Protein AF-A0A2N2NW69-F1 (afdb_monomer_lite)

Structure (mmCIF, N/CA/C/O backbone):
data_AF-A0A2N2NW69-F1
#
_entry.id   AF-A0A2N2NW69-F1
#
loop_
_atom_site.group_PDB
_atom_site.id
_atom_site.type_symbol
_atom_site.label_atom_id
_atom_site.label_alt_id
_atom_site.label_comp_id
_atom_site.label_asym_id
_atom_site.label_entity_id
_atom_site.label_seq_id
_atom_site.pdbx_PDB_ins_code
_atom_site.Cartn_x
_atom_site.Cartn_y
_atom_site.Cartn_z
_atom_site.occupancy
_atom_site.B_iso_or_equiv
_atom_site.auth_seq_id
_atom_site.auth_comp_id
_atom_site.auth_asym_id
_atom_site.auth_atom_id
_atom_site.pdbx_PDB_model_num
ATOM 1 N N . MET A 1 1 ? -16.875 -7.404 -1.087 1.00 38.69 1 MET A N 1
ATOM 2 C CA . MET A 1 1 ? -15.567 -6.874 -1.511 1.00 38.69 1 MET A CA 1
ATOM 3 C C . MET A 1 1 ? -15.740 -5.376 -1.583 1.00 38.69 1 MET A C 1
ATOM 5 O O . MET A 1 1 ? -16.509 -4.920 -2.418 1.00 38.69 1 MET A O 1
ATOM 9 N N . GLU A 1 2 ? -15.165 -4.657 -0.632 1.00 37.59 2 GLU A N 1
ATOM 10 C CA . GLU A 1 2 ? -15.300 -3.205 -0.512 1.00 37.59 2 GLU A CA 1
ATOM 11 C C . GLU A 1 2 ? -14.008 -2.584 -1.052 1.00 37.59 2 GLU A C 1
ATOM 13 O O . GLU A 1 2 ? -12.919 -3.047 -0.716 1.00 37.59 2 GLU A O 1
ATOM 18 N N . ILE A 1 3 ? -14.129 -1.637 -1.983 1.00 42.78 3 ILE A N 1
ATOM 19 C CA . ILE A 1 3 ? -12.986 -0.972 -2.617 1.00 42.78 3 ILE A CA 1
ATOM 20 C C . ILE A 1 3 ? -12.914 0.431 -2.024 1.00 42.78 3 ILE A C 1
ATOM 22 O O . ILE A 1 3 ? -13.718 1.292 -2.382 1.00 42.78 3 ILE A O 1
ATOM 26 N N . THR A 1 4 ? -11.956 0.659 -1.131 1.00 44.16 4 THR A N 1
ATOM 27 C CA . THR A 1 4 ? -11.707 1.975 -0.532 1.00 44.16 4 THR A CA 1
ATOM 28 C C . THR A 1 4 ? -10.643 2.702 -1.348 1.00 44.16 4 THR A C 1
ATOM 30 O O . THR A 1 4 ? -9.550 2.176 -1.556 1.00 44.16 4 THR A O 1
ATOM 33 N N . LYS A 1 5 ? -10.969 3.901 -1.843 1.00 49.59 5 LYS A N 1
ATOM 34 C CA . LYS A 1 5 ? -10.064 4.742 -2.641 1.00 49.59 5 LYS A CA 1
ATOM 35 C C . LYS A 1 5 ? -9.526 5.885 -1.786 1.00 49.59 5 LYS A C 1
ATOM 37 O O . LYS A 1 5 ? -10.286 6.498 -1.044 1.00 49.59 5 LYS A O 1
ATOM 42 N N . PHE A 1 6 ? -8.240 6.187 -1.941 1.00 47.38 6 PHE A N 1
ATOM 43 C CA . PHE A 1 6 ? -7.544 7.253 -1.223 1.00 47.38 6 PHE A CA 1
ATOM 44 C C . PHE A 1 6 ? -6.898 8.230 -2.209 1.00 47.38 6 PHE A C 1
ATOM 46 O O . PHE A 1 6 ? -6.422 7.814 -3.265 1.00 47.38 6 PHE A O 1
ATOM 53 N N . PHE A 1 7 ? -6.848 9.515 -1.853 1.00 44.72 7 PHE A N 1
ATOM 54 C CA . PHE A 1 7 ? -6.211 10.565 -2.654 1.00 44.72 7 PHE A CA 1
ATOM 55 C C . PHE A 1 7 ? -4.980 11.138 -1.943 1.00 44.72 7 PHE A C 1
ATOM 57 O O . PHE A 1 7 ? -4.977 11.298 -0.722 1.00 44.72 7 PHE A O 1
ATOM 64 N N . GLY A 1 8 ? -3.944 11.491 -2.711 1.00 40.69 8 GLY A N 1
ATOM 65 C CA . GLY A 1 8 ? -2.746 12.156 -2.201 1.00 40.69 8 GLY A CA 1
ATOM 66 C C . GLY A 1 8 ? -2.144 13.149 -3.199 1.00 40.69 8 GLY A C 1
ATOM 67 O O . GLY A 1 8 ? -1.810 12.768 -4.313 1.00 40.69 8 GLY A O 1
ATOM 68 N N . GLY A 1 9 ? -1.956 14.397 -2.746 1.00 49.38 9 GLY A N 1
ATOM 69 C CA . GLY A 1 9 ? -0.984 15.376 -3.261 1.00 49.38 9 GLY A CA 1
ATOM 70 C C . GLY A 1 9 ? -1.294 16.109 -4.579 1.00 49.38 9 GLY A C 1
ATOM 71 O O . GLY A 1 9 ? -1.726 15.525 -5.564 1.00 49.38 9 GLY A O 1
ATOM 72 N N . ILE A 1 10 ? -0.993 17.416 -4.609 1.00 46.56 10 ILE A N 1
ATOM 73 C CA . ILE A 1 10 ? -1.057 18.279 -5.803 1.00 46.56 10 ILE A CA 1
ATOM 74 C C . ILE A 1 10 ? 0.169 18.016 -6.691 1.00 46.56 10 ILE A C 1
ATOM 76 O O . ILE A 1 10 ? 1.306 18.207 -6.259 1.00 46.56 10 ILE A O 1
ATOM 80 N N . ILE A 1 11 ? -0.060 17.630 -7.947 1.00 53.06 11 ILE A N 1
ATOM 81 C CA . ILE A 1 11 ? 0.990 17.409 -8.950 1.00 53.06 11 ILE A CA 1
ATOM 82 C C . ILE A 1 11 ? 1.325 18.749 -9.631 1.00 53.06 11 ILE A C 1
ATOM 84 O O . ILE A 1 11 ? 0.441 19.434 -10.145 1.00 53.06 11 ILE A O 1
ATOM 88 N N . ASN A 1 12 ? 2.596 19.161 -9.621 1.00 54.31 12 ASN A N 1
ATOM 89 C CA . ASN A 1 12 ? 3.049 20.417 -10.234 1.00 54.31 12 ASN A CA 1
ATOM 90 C C . ASN A 1 12 ? 3.130 20.268 -11.771 1.00 54.31 12 ASN A C 1
ATOM 92 O O . ASN A 1 12 ? 3.486 19.198 -12.262 1.00 54.31 12 ASN A O 1
ATOM 96 N N . LYS A 1 13 ? 2.848 21.325 -12.551 1.00 56.81 13 LYS A N 1
ATOM 97 C CA . LYS A 1 13 ? 2.637 21.239 -14.019 1.00 56.81 13 LYS A CA 1
ATOM 98 C C . LYS A 1 13 ? 3.802 20.604 -14.804 1.00 56.81 13 LYS A C 1
ATOM 100 O O . LYS A 1 13 ? 3.564 19.960 -15.814 1.00 56.81 13 LYS A O 1
ATOM 105 N N . GLY A 1 14 ? 5.044 20.731 -14.326 1.00 57.56 14 GLY A N 1
ATOM 106 C CA . GLY A 1 14 ? 6.229 20.115 -14.949 1.00 57.56 14 GLY A CA 1
ATOM 107 C C . GLY A 1 14 ? 6.420 18.615 -14.671 1.00 57.56 14 GLY A C 1
ATOM 108 O O . GLY A 1 14 ? 7.282 17.996 -15.284 1.00 57.56 14 GLY A O 1
ATOM 109 N N . MET A 1 15 ? 5.649 18.018 -13.754 1.00 58.41 15 MET A N 1
ATOM 110 C CA . MET A 1 15 ? 5.711 16.580 -13.453 1.00 58.41 15 MET A CA 1
ATOM 111 C C . MET A 1 15 ? 4.774 15.750 -14.335 1.00 58.41 15 MET A C 1
ATOM 113 O O . MET A 1 15 ? 5.010 14.556 -14.484 1.00 58.41 15 MET A O 1
ATOM 117 N N . MET A 1 16 ? 3.748 16.357 -14.944 1.00 61.22 16 MET A N 1
ATOM 118 C CA . MET A 1 16 ? 2.782 15.644 -15.795 1.00 61.22 16 MET A CA 1
ATOM 119 C C . MET A 1 16 ? 3.456 14.959 -16.990 1.00 61.22 16 MET A C 1
ATOM 121 O O . MET A 1 16 ? 3.153 13.805 -17.277 1.00 61.22 16 MET A O 1
ATOM 125 N N . ASP A 1 17 ? 4.437 15.617 -17.611 1.00 62.72 17 ASP A N 1
ATOM 126 C CA . ASP A 1 17 ? 5.166 15.070 -18.765 1.00 62.72 17 ASP A CA 1
ATOM 127 C C . ASP A 1 17 ? 6.047 13.859 -18.403 1.00 62.72 17 ASP A C 1
ATOM 129 O O . ASP A 1 17 ? 6.443 13.090 -19.274 1.00 62.72 17 ASP A O 1
ATOM 133 N N . VAL A 1 18 ? 6.364 13.677 -17.115 1.00 64.75 18 VAL A N 1
ATOM 134 C CA . VAL A 1 18 ? 7.293 12.648 -16.611 1.00 64.75 18 VAL A CA 1
ATOM 135 C C . VAL A 1 18 ? 6.583 11.563 -15.792 1.00 64.75 18 VAL A C 1
ATOM 137 O O . VAL A 1 18 ? 7.142 10.492 -15.558 1.00 64.75 18 VAL A O 1
ATOM 140 N N . TYR A 1 19 ? 5.360 11.835 -15.340 1.00 60.72 19 TYR A N 1
ATOM 141 C CA . TYR A 1 19 ? 4.530 10.918 -14.557 1.00 60.72 19 TYR A CA 1
ATOM 142 C C . TYR A 1 19 ? 3.538 10.132 -15.427 1.00 60.72 19 TYR A C 1
ATOM 144 O O . TYR A 1 19 ? 2.768 9.321 -14.919 1.00 60.72 19 TYR A O 1
ATOM 152 N N . ASN A 1 20 ? 3.547 10.356 -16.743 1.00 64.81 20 ASN A N 1
ATOM 153 C CA . ASN A 1 20 ? 2.726 9.587 -17.664 1.00 64.81 20 ASN A CA 1
ATOM 154 C C . ASN A 1 20 ? 3.385 8.224 -17.917 1.00 64.81 20 ASN A C 1
ATOM 156 O O . ASN A 1 20 ? 4.379 8.120 -18.634 1.00 64.81 20 ASN A O 1
ATOM 160 N N . TYR A 1 21 ? 2.846 7.181 -17.288 1.00 63.47 21 TYR A N 1
ATOM 161 C CA . TYR A 1 21 ? 3.257 5.794 -17.500 1.00 63.47 21 TYR A CA 1
ATOM 162 C C . TYR A 1 21 ? 2.490 5.204 -18.687 1.00 63.47 21 TYR A C 1
ATOM 164 O O . TYR A 1 21 ? 1.649 4.323 -18.536 1.00 63.47 21 TYR A O 1
ATOM 172 N N . ASP A 1 22 ? 2.769 5.711 -19.882 1.00 73.88 22 ASP A N 1
ATOM 173 C CA . ASP A 1 22 ? 2.353 5.092 -21.147 1.00 73.88 22 ASP A CA 1
ATOM 174 C C . ASP A 1 22 ? 2.990 3.702 -21.351 1.00 73.88 22 ASP A C 1
ATOM 176 O O . ASP A 1 22 ? 2.435 2.862 -22.055 1.00 73.88 22 ASP A O 1
ATOM 180 N N . GLU A 1 23 ? 4.135 3.439 -20.710 1.00 77.56 23 GLU A N 1
ATOM 181 C CA . GLU A 1 23 ? 4.851 2.164 -20.770 1.00 77.56 23 GLU A CA 1
ATOM 182 C C . GLU A 1 23 ? 5.583 1.857 -19.451 1.00 77.56 23 GLU A C 1
ATOM 184 O O . GLU A 1 23 ? 6.141 2.751 -18.810 1.00 77.56 23 GLU A O 1
ATOM 189 N N . PHE A 1 24 ? 5.623 0.581 -19.054 1.00 79.06 24 PHE A N 1
ATOM 190 C CA . PHE A 1 24 ? 6.315 0.130 -17.843 1.00 79.06 24 PHE A CA 1
ATOM 191 C C . PHE A 1 24 ? 7.776 -0.253 -18.139 1.00 79.06 24 PHE A C 1
ATOM 193 O O . PHE A 1 24 ? 8.115 -1.432 -18.232 1.00 79.06 24 PHE A O 1
ATOM 200 N N . VAL A 1 25 ? 8.639 0.758 -18.292 1.00 84.56 25 VAL A N 1
ATOM 201 C CA . VAL A 1 25 ? 10.093 0.594 -18.507 1.00 84.56 25 VAL A CA 1
ATOM 202 C C . VAL A 1 25 ? 10.910 1.207 -17.359 1.00 84.56 25 VAL A C 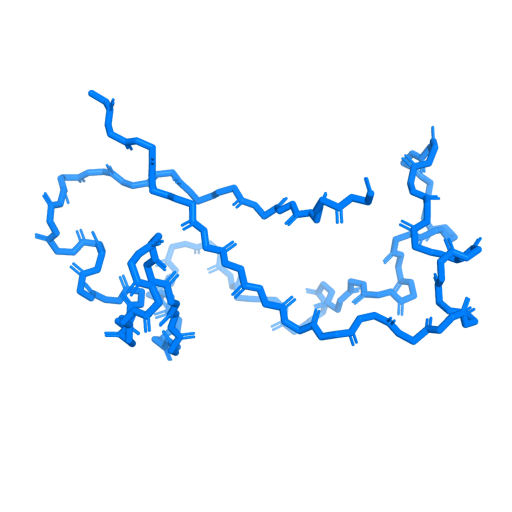1
ATOM 204 O O . VAL A 1 25 ? 10.475 2.224 -16.799 1.00 84.56 25 VAL A O 1
ATOM 207 N N . PRO A 1 26 ? 12.072 0.624 -16.988 1.00 85.50 26 PRO A N 1
ATOM 208 C CA . PRO A 1 26 ? 12.884 1.069 -15.846 1.00 85.50 26 PRO A CA 1
ATOM 209 C C . PRO A 1 26 ? 13.145 2.575 -15.808 1.00 85.50 26 PRO A C 1
ATOM 211 O O . PRO A 1 26 ? 12.982 3.222 -14.775 1.00 85.50 26 PRO A O 1
ATOM 214 N N . GLU A 1 27 ? 13.425 3.180 -16.958 1.00 85.44 27 GLU A N 1
ATOM 215 C CA . GLU A 1 27 ? 13.738 4.602 -17.098 1.00 85.44 27 GLU A CA 1
ATOM 216 C C . GLU A 1 27 ? 12.585 5.513 -16.645 1.00 85.44 27 GLU A C 1
ATOM 218 O O . GLU A 1 27 ? 12.810 6.666 -16.252 1.00 85.44 27 GLU A O 1
ATOM 223 N N . LYS A 1 28 ? 11.341 5.021 -16.710 1.00 82.25 28 LYS A N 1
ATOM 224 C CA . LYS A 1 28 ? 10.139 5.759 -16.304 1.00 82.25 28 LYS A CA 1
ATOM 225 C C . LYS A 1 28 ? 9.830 5.562 -14.821 1.00 82.25 28 LYS A C 1
ATOM 227 O O . LYS A 1 28 ? 9.526 6.549 -14.155 1.00 82.25 28 LYS A O 1
ATOM 232 N N . PHE A 1 29 ? 9.955 4.346 -14.280 1.00 81.56 29 PHE A N 1
ATOM 233 C CA . PHE A 1 29 ? 9.556 4.067 -12.892 1.00 81.56 29 PHE A CA 1
ATOM 234 C C . PHE A 1 29 ? 10.689 4.148 -11.862 1.00 81.56 29 PHE A C 1
ATOM 236 O O . PHE A 1 29 ? 10.435 4.577 -10.738 1.00 81.56 29 PHE A O 1
ATOM 243 N N . GLU A 1 30 ? 11.936 3.806 -12.197 1.00 84.69 30 GLU A N 1
ATOM 244 C CA . GLU A 1 30 ? 13.032 3.759 -11.209 1.00 84.69 30 GLU A CA 1
ATOM 245 C C . GLU A 1 30 ? 13.373 5.137 -10.635 1.00 84.69 30 GLU A C 1
ATOM 247 O O . GLU A 1 30 ? 13.795 5.247 -9.488 1.00 84.69 30 GLU A O 1
ATOM 252 N N . ARG A 1 31 ? 13.121 6.216 -11.389 1.00 82.44 31 ARG A N 1
ATOM 253 C CA . ARG A 1 31 ? 13.323 7.591 -10.899 1.00 82.44 31 ARG A CA 1
ATOM 254 C C . ARG A 1 31 ? 12.400 7.962 -9.730 1.00 82.44 31 ARG A C 1
ATOM 256 O O . ARG A 1 31 ? 12.709 8.887 -8.983 1.00 82.44 31 ARG A O 1
ATOM 263 N N . TRP A 1 32 ? 11.260 7.280 -9.608 1.00 79.12 32 TRP A N 1
ATOM 264 C CA . TRP A 1 32 ? 10.232 7.548 -8.599 1.00 79.12 32 TRP A CA 1
ATOM 265 C C . TRP A 1 32 ? 10.170 6.446 -7.538 1.00 79.12 32 TRP A C 1
ATOM 267 O O . TRP A 1 32 ? 9.914 6.723 -6.366 1.00 79.12 32 TRP A O 1
ATOM 277 N N . MET A 1 33 ? 10.415 5.200 -7.938 1.00 81.88 33 MET A N 1
ATOM 278 C CA . MET A 1 33 ? 10.296 4.028 -7.082 1.00 81.88 33 MET A CA 1
ATOM 279 C C . MET A 1 33 ? 11.600 3.759 -6.335 1.00 81.88 33 MET A C 1
ATOM 281 O O . MET A 1 33 ? 12.604 3.355 -6.914 1.00 81.88 33 MET A O 1
ATOM 285 N N . ARG A 1 34 ? 11.569 3.917 -5.011 1.00 82.44 34 ARG A N 1
ATOM 286 C CA . ARG A 1 34 ? 12.700 3.595 -4.133 1.00 82.44 34 ARG A CA 1
ATOM 287 C C . ARG A 1 34 ? 12.593 2.162 -3.609 1.00 82.44 34 ARG A C 1
ATOM 289 O O . ARG A 1 34 ? 12.239 1.917 -2.453 1.00 82.44 34 ARG A O 1
ATOM 296 N N . PHE A 1 35 ? 12.828 1.199 -4.499 1.00 83.06 35 PHE A N 1
ATOM 297 C CA . PHE A 1 35 ? 12.705 -0.228 -4.175 1.00 83.06 35 PHE A CA 1
ATOM 298 C C . PHE A 1 35 ? 13.684 -0.682 -3.086 1.00 83.06 35 PHE A C 1
ATOM 300 O O . PHE A 1 35 ? 13.363 -1.567 -2.299 1.00 83.06 35 PHE A O 1
ATOM 307 N N . ASP A 1 36 ? 14.849 -0.041 -3.006 1.00 86.44 36 ASP A N 1
ATOM 308 C CA . ASP A 1 36 ? 15.912 -0.307 -2.034 1.00 86.44 36 ASP A CA 1
ATOM 309 C C . ASP A 1 36 ? 15.478 -0.101 -0.576 1.00 86.44 36 ASP A C 1
ATOM 311 O O . ASP A 1 36 ? 15.946 -0.810 0.315 1.00 86.44 36 ASP A O 1
ATOM 315 N N . ILE A 1 37 ? 14.559 0.837 -0.335 1.00 85.19 37 ILE A N 1
ATOM 316 C CA . ILE A 1 37 ? 14.008 1.125 0.998 1.00 85.19 37 ILE A CA 1
ATOM 317 C C . ILE A 1 37 ? 12.589 0.586 1.195 1.00 85.19 37 ILE A C 1
ATOM 319 O O . ILE A 1 37 ? 11.965 0.859 2.220 1.00 85.19 37 ILE A O 1
ATOM 323 N N . SER A 1 38 ? 12.050 -0.143 0.217 1.00 83.50 38 SER A N 1
ATOM 324 C CA . SER A 1 38 ? 10.679 -0.638 0.300 1.00 83.50 38 SER A CA 1
ATOM 325 C C . SER A 1 38 ? 10.543 -1.695 1.408 1.00 83.50 38 SER A C 1
ATOM 327 O O . SER A 1 38 ? 11.438 -2.531 1.579 1.00 83.50 38 SER A O 1
ATOM 329 N N . PRO A 1 39 ? 9.432 -1.702 2.170 1.00 83.00 39 PRO A N 1
ATOM 330 C CA . PRO A 1 39 ? 9.209 -2.704 3.203 1.00 83.00 39 PRO A CA 1
ATOM 331 C C . PRO A 1 39 ? 9.234 -4.125 2.630 1.00 83.00 39 PRO A C 1
ATOM 333 O O . PRO A 1 39 ? 8.634 -4.414 1.596 1.00 83.00 39 PRO A O 1
ATOM 336 N N . SER A 1 40 ? 9.907 -5.040 3.329 1.00 85.38 40 SER A N 1
ATOM 337 C CA . SER A 1 40 ? 9.899 -6.459 2.965 1.00 85.38 40 SER A CA 1
ATOM 338 C C . SER A 1 40 ? 8.507 -7.067 3.157 1.00 85.38 40 SER A C 1
ATOM 340 O O . SER A 1 40 ? 7.804 -6.734 4.113 1.00 85.38 40 SER A O 1
ATOM 342 N N . LEU A 1 41 ? 8.149 -8.029 2.305 1.00 88.31 41 LEU A N 1
ATOM 343 C CA . LEU A 1 41 ? 6.910 -8.796 2.450 1.00 88.31 41 LEU A CA 1
ATOM 344 C C . LEU A 1 41 ? 6.825 -9.484 3.822 1.00 88.31 41 LEU A C 1
ATOM 346 O O . LEU A 1 41 ? 7.831 -9.912 4.389 1.00 88.31 41 LEU A O 1
ATOM 350 N N . GLY A 1 42 ? 5.605 -9.588 4.352 1.00 88.25 42 GLY A N 1
ATOM 351 C CA . GLY A 1 42 ? 5.327 -10.209 5.651 1.00 88.25 42 GLY A CA 1
ATOM 352 C C . GLY A 1 42 ? 5.647 -9.335 6.867 1.00 88.25 42 GLY A C 1
ATOM 353 O O . GLY A 1 42 ? 5.334 -9.730 7.989 1.00 88.25 42 GLY A O 1
ATOM 354 N N . LYS A 1 43 ? 6.230 -8.143 6.682 1.00 86.00 43 LYS A N 1
ATOM 355 C CA . LYS A 1 43 ? 6.344 -7.148 7.755 1.00 86.00 43 LYS A CA 1
ATOM 356 C C . LYS A 1 43 ? 5.045 -6.355 7.893 1.00 86.00 43 LYS A C 1
ATOM 358 O O . LYS A 1 43 ? 4.340 -6.132 6.911 1.00 86.00 43 LYS A O 1
ATOM 363 N N . LYS A 1 44 ? 4.740 -5.912 9.120 1.00 84.12 44 LYS A N 1
ATOM 364 C CA . LYS A 1 44 ? 3.625 -4.985 9.363 1.00 84.12 44 LYS A CA 1
ATOM 365 C C . LYS A 1 44 ? 3.889 -3.705 8.564 1.00 84.12 44 LYS A C 1
ATOM 367 O O . LYS A 1 44 ? 4.994 -3.170 8.626 1.00 84.12 44 LYS A O 1
ATOM 372 N N . SER A 1 45 ? 2.884 -3.247 7.823 1.00 82.88 45 SER A N 1
ATOM 373 C CA . SER A 1 45 ? 2.950 -1.967 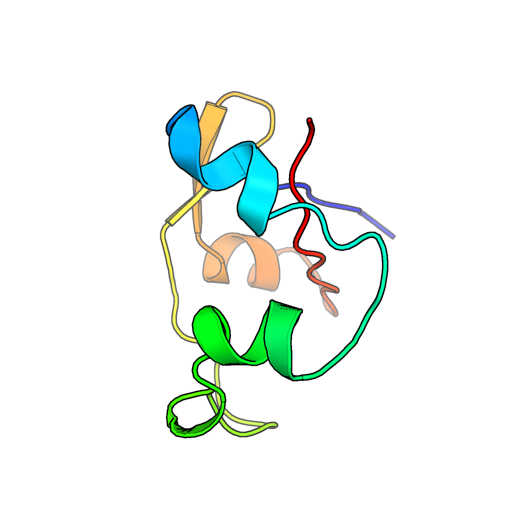7.118 1.00 82.88 45 SER A CA 1
ATOM 374 C C . SER A 1 45 ? 3.100 -0.821 8.114 1.00 82.88 45 SER A C 1
A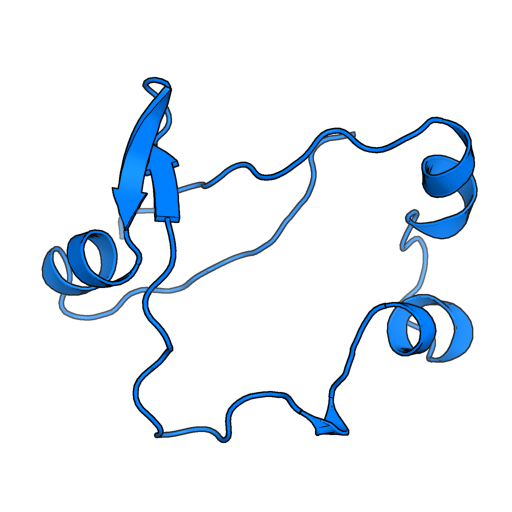TOM 376 O O . SER A 1 45 ? 2.543 -0.873 9.214 1.00 82.88 45 SER A O 1
ATOM 378 N N . GLU A 1 46 ? 3.813 0.230 7.717 1.00 86.44 46 GLU A N 1
ATOM 379 C CA . GLU A 1 46 ? 3.796 1.485 8.464 1.00 86.44 46 GLU A CA 1
ATOM 380 C C . GLU A 1 46 ? 2.392 2.088 8.411 1.00 86.44 46 GLU A C 1
ATOM 382 O O . GLU A 1 46 ? 1.692 1.962 7.401 1.00 86.44 46 GLU A O 1
ATOM 387 N N . ASN A 1 47 ? 1.969 2.712 9.511 1.00 89.62 47 ASN A N 1
ATOM 388 C CA . ASN A 1 47 ? 0.707 3.435 9.546 1.00 89.62 47 ASN A CA 1
ATOM 389 C C . ASN A 1 47 ? 0.929 4.863 9.034 1.00 89.62 47 ASN A C 1
ATOM 391 O O . ASN A 1 47 ? 1.882 5.525 9.441 1.00 89.62 47 ASN A O 1
ATOM 395 N N . PHE A 1 48 ? 0.045 5.343 8.163 1.00 86.31 48 PHE A N 1
ATOM 396 C CA . PHE A 1 48 ? 0.091 6.698 7.617 1.00 86.31 48 PHE A CA 1
ATOM 397 C C . PHE A 1 48 ? -1.317 7.264 7.440 1.00 86.31 48 PHE A C 1
ATOM 399 O O . PHE A 1 48 ? -2.297 6.519 7.344 1.00 86.31 48 PHE A O 1
ATOM 406 N N . THR A 1 49 ? -1.405 8.596 7.429 1.00 91.31 49 THR A N 1
ATOM 407 C CA . THR A 1 49 ? -2.665 9.325 7.268 1.00 91.31 49 THR A CA 1
ATOM 408 C C . THR A 1 49 ? -3.176 9.211 5.840 1.00 91.31 49 THR A C 1
ATOM 410 O O . THR A 1 49 ? -2.433 9.365 4.871 1.00 91.31 49 THR A O 1
ATOM 413 N N . LEU A 1 50 ? -4.473 8.975 5.742 1.00 91.38 50 LEU A N 1
ATOM 414 C CA . LEU A 1 50 ? -5.244 8.822 4.526 1.00 91.38 50 LEU A CA 1
ATOM 415 C C . LEU A 1 50 ? -6.458 9.756 4.584 1.00 91.38 50 LEU A C 1
ATOM 417 O O . LEU A 1 50 ? -6.781 10.298 5.639 1.00 91.38 50 LEU A O 1
ATOM 421 N N . TRP A 1 51 ? -7.138 9.927 3.455 1.00 90.56 51 TRP A N 1
ATOM 422 C CA . TRP A 1 51 ? -8.387 10.682 3.367 1.00 90.56 51 TRP A CA 1
ATOM 423 C C . TRP A 1 51 ? -9.444 9.816 2.702 1.00 90.56 51 TRP A C 1
ATOM 425 O O . TRP A 1 51 ? -9.188 9.264 1.629 1.00 90.56 51 TRP A O 1
ATOM 435 N N . ASN A 1 52 ? -10.604 9.677 3.340 1.00 88.25 52 ASN A N 1
ATOM 436 C CA . ASN A 1 52 ? -11.729 8.970 2.737 1.00 88.25 52 ASN A CA 1
ATOM 437 C C . ASN A 1 52 ? -12.411 9.827 1.650 1.00 88.25 52 ASN A C 1
ATOM 439 O O . ASN A 1 52 ? -11.995 10.951 1.357 1.00 88.25 52 ASN A O 1
ATOM 443 N N . LEU A 1 53 ? -13.461 9.283 1.034 1.00 87.00 53 LEU A N 1
ATOM 444 C CA . LEU A 1 53 ? -14.187 9.951 -0.050 1.00 87.00 53 LEU A CA 1
ATOM 445 C C . LEU A 1 53 ? -14.974 11.183 0.421 1.00 87.00 53 LEU A C 1
ATOM 447 O O . LEU A 1 53 ? -15.318 12.037 -0.391 1.00 87.00 53 LEU A O 1
ATOM 451 N N . GLU A 1 54 ? -15.229 11.289 1.722 1.00 92.25 54 GLU A N 1
ATOM 452 C CA . GLU A 1 54 ? -15.897 12.407 2.389 1.00 92.25 54 GLU A CA 1
ATOM 453 C C . GLU A 1 54 ? -14.909 13.472 2.898 1.00 92.25 54 GLU A C 1
ATOM 455 O O . GLU A 1 54 ? -15.266 14.305 3.738 1.00 92.25 54 GLU A O 1
ATOM 460 N N . GLU A 1 55 ? -13.659 13.428 2.426 1.00 90.12 55 GLU A N 1
ATOM 461 C CA . GLU A 1 55 ? -12.585 14.345 2.821 1.00 90.12 55 GLU A CA 1
ATOM 462 C C . GLU A 1 55 ? -12.361 14.379 4.342 1.00 90.12 55 GLU A C 1
ATOM 464 O O . GLU A 1 55 ? -11.986 15.402 4.913 1.00 90.12 55 GLU A O 1
ATOM 469 N N . GLN A 1 56 ? -12.576 13.253 5.021 1.00 93.19 56 GLN A N 1
ATOM 470 C CA . GLN A 1 56 ? -12.233 13.090 6.428 1.00 93.19 56 GLN A CA 1
ATOM 471 C C . GLN A 1 56 ? -10.891 12.364 6.568 1.00 93.19 56 GLN A C 1
ATOM 473 O O . GLN A 1 56 ? -10.644 11.381 5.854 1.00 93.19 56 GLN A O 1
ATOM 478 N N . PRO A 1 57 ? -10.026 12.801 7.502 1.00 93.88 57 PRO A N 1
ATOM 479 C CA . PRO A 1 57 ? -8.811 12.072 7.830 1.00 93.88 57 PRO A CA 1
ATOM 480 C C . PRO 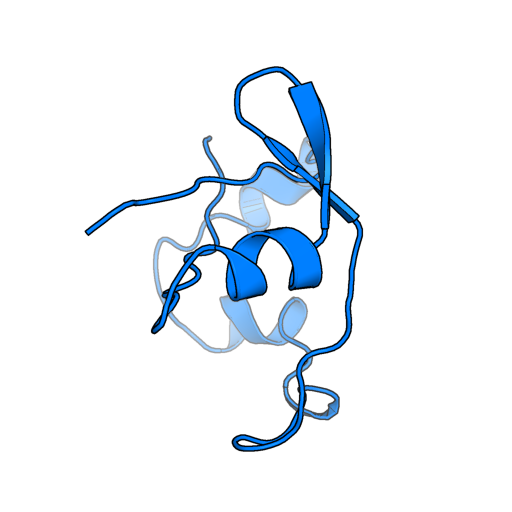A 1 57 ? -9.126 10.667 8.353 1.00 93.88 57 PRO A C 1
ATOM 482 O O . PRO A 1 57 ? -10.013 10.483 9.184 1.00 93.88 57 PRO A O 1
ATOM 485 N N . THR A 1 58 ? -8.350 9.687 7.908 1.00 93.81 58 THR A N 1
ATOM 486 C CA . THR A 1 58 ? -8.320 8.315 8.430 1.00 93.81 58 THR A CA 1
ATOM 487 C C . THR A 1 58 ? -6.880 7.793 8.400 1.00 93.81 58 THR A C 1
ATOM 489 O O . THR A 1 58 ? -5.936 8.545 8.131 1.00 93.81 58 THR A O 1
ATOM 492 N N . SER A 1 59 ? -6.668 6.515 8.698 1.00 93.31 59 SER A N 1
ATOM 493 C CA . SER A 1 59 ? -5.358 5.875 8.643 1.00 93.31 59 SER A CA 1
ATOM 494 C C . SER A 1 59 ? -5.417 4.507 7.973 1.00 93.31 59 SER A C 1
ATOM 496 O O . SER A 1 59 ? -6.476 3.875 7.871 1.00 93.31 59 SER A O 1
ATOM 498 N N . LEU A 1 60 ? -4.256 4.026 7.523 1.00 90.19 60 LEU A N 1
ATOM 499 C CA . LEU A 1 60 ? -4.156 2.675 6.979 1.00 90.19 60 LEU A CA 1
ATOM 500 C C . LEU A 1 60 ? -4.596 1.634 8.019 1.00 90.19 60 LEU A C 1
ATOM 502 O O . LEU A 1 60 ? -5.343 0.722 7.685 1.00 90.19 60 LEU A O 1
ATOM 506 N N . GLU A 1 61 ? -4.180 1.773 9.278 1.00 91.88 61 GLU A N 1
ATOM 507 C CA . GLU A 1 61 ? -4.530 0.818 10.339 1.00 91.88 61 GLU A CA 1
ATOM 508 C C . GLU A 1 61 ? -6.039 0.768 10.619 1.00 91.88 61 GLU A C 1
ATOM 510 O O . GLU A 1 61 ? -6.597 -0.321 10.751 1.00 91.88 61 GLU A O 1
ATOM 515 N N . GLU A 1 62 ? -6.720 1.918 10.634 1.00 92.38 62 GLU A N 1
ATOM 516 C CA . GLU A 1 62 ? -8.187 1.967 10.727 1.00 92.38 62 GLU A CA 1
ATOM 517 C C . GLU A 1 62 ? -8.852 1.216 9.571 1.00 92.38 62 GLU A C 1
ATOM 519 O O . GLU A 1 62 ? -9.763 0.425 9.804 1.00 92.38 62 GLU A O 1
ATOM 524 N N . THR A 1 63 ? -8.351 1.399 8.347 1.00 90.06 63 THR A N 1
ATOM 525 C CA . THR A 1 63 ? -8.877 0.726 7.149 1.00 90.06 63 THR A CA 1
ATOM 526 C C 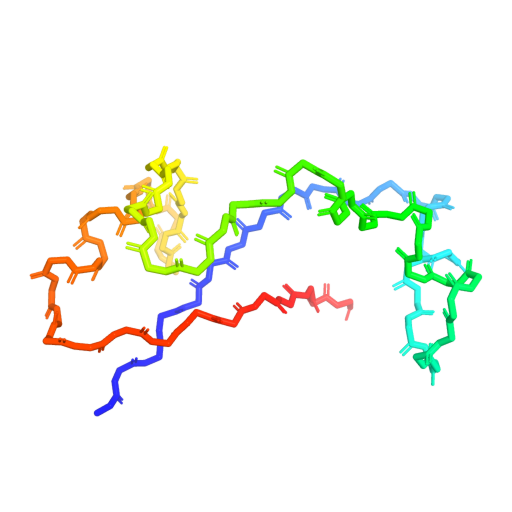. THR A 1 63 ? -8.641 -0.786 7.199 1.00 90.06 63 THR A C 1
ATOM 528 O O . THR A 1 63 ? -9.533 -1.575 6.893 1.00 90.06 63 THR A O 1
ATOM 531 N N . LEU A 1 64 ? -7.444 -1.218 7.602 1.00 90.69 64 LEU A N 1
ATOM 532 C CA . LEU A 1 64 ? -7.102 -2.638 7.712 1.00 90.69 64 LEU A CA 1
ATOM 533 C C . LEU A 1 64 ? -7.966 -3.351 8.761 1.00 90.69 64 LEU A C 1
ATOM 535 O O . LEU A 1 64 ? -8.364 -4.490 8.546 1.00 90.69 64 LEU A O 1
ATOM 539 N N . A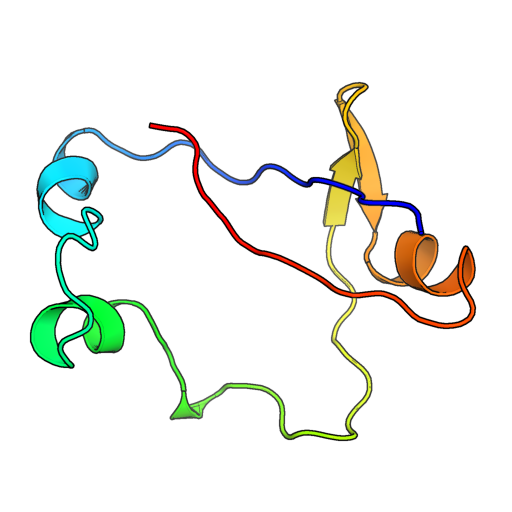SN A 1 65 ? -8.302 -2.686 9.868 1.00 91.31 65 ASN A N 1
ATOM 540 C CA . ASN A 1 65 ? -9.098 -3.279 10.948 1.00 91.31 65 ASN A CA 1
ATOM 541 C C . ASN A 1 65 ? -10.585 -3.470 10.599 1.00 91.31 65 ASN A C 1
ATOM 543 O O . ASN A 1 65 ? -11.300 -4.161 11.325 1.00 91.31 65 ASN A O 1
ATOM 547 N N . GLN A 1 66 ? -11.064 -2.876 9.503 1.00 92.06 66 GLN A N 1
ATOM 548 C CA . GLN A 1 66 ? -12.453 -3.008 9.048 1.00 92.06 66 GLN A CA 1
ATOM 549 C C . GLN A 1 66 ? -12.702 -4.290 8.245 1.00 92.06 66 GLN A C 1
ATOM 551 O O . GLN A 1 66 ? -13.851 -4.626 7.963 1.00 92.06 66 GLN A O 1
ATOM 556 N N . SER A 1 67 ? -11.650 -5.011 7.850 1.00 91.25 67 SER A N 1
ATOM 557 C CA . SER A 1 67 ? -11.748 -6.156 6.947 1.00 91.25 67 SER A CA 1
ATOM 558 C C . SER A 1 67 ? -10.800 -7.283 7.348 1.00 91.25 67 SER A C 1
ATOM 560 O O . SER A 1 67 ? -9.722 -7.061 7.879 1.00 91.25 67 SER A O 1
ATOM 562 N N . LEU A 1 68 ? -11.176 -8.529 7.041 1.00 91.88 68 LEU A N 1
ATOM 563 C CA . LEU A 1 68 ? -10.273 -9.680 7.200 1.00 91.88 68 LEU A CA 1
ATOM 564 C C . LEU A 1 68 ? -9.111 -9.648 6.199 1.00 91.88 68 LEU A C 1
ATOM 566 O O . LEU A 1 68 ? -8.063 -10.244 6.435 1.00 91.88 68 LEU A O 1
ATOM 570 N N . PHE A 1 69 ? -9.324 -8.993 5.059 1.00 88.88 69 PHE A N 1
ATOM 571 C CA . PHE A 1 69 ? -8.355 -8.868 3.986 1.00 88.88 69 PHE A CA 1
ATOM 572 C C . PHE A 1 69 ? -8.590 -7.563 3.230 1.00 88.88 69 PHE A C 1
ATOM 574 O O . PHE A 1 69 ? -9.723 -7.269 2.848 1.00 88.88 69 PHE A O 1
ATOM 581 N N . THR A 1 70 ? -7.512 -6.825 2.975 1.00 88.50 70 THR A N 1
ATOM 582 C CA . THR A 1 70 ? -7.547 -5.532 2.287 1.00 88.50 70 THR A CA 1
ATOM 583 C C . THR A 1 70 ? -6.588 -5.563 1.107 1.00 88.50 70 THR A C 1
ATOM 585 O O . THR A 1 70 ? -5.416 -5.904 1.261 1.00 88.50 70 THR A O 1
ATOM 588 N N . VAL A 1 71 ? -7.084 -5.179 -0.068 1.00 88.56 71 VAL A N 1
ATOM 589 C CA . VAL A 1 71 ? -6.264 -4.912 -1.255 1.00 88.56 71 VAL A CA 1
ATOM 590 C C . VAL A 1 71 ? -6.129 -3.403 -1.385 1.00 88.56 71 VAL A C 1
ATOM 592 O O . VAL A 1 71 ? -7.137 -2.701 -1.374 1.00 88.56 71 VAL A O 1
ATOM 595 N N . VAL A 1 72 ? -4.897 -2.911 -1.496 1.00 83.12 72 VAL A N 1
ATOM 596 C CA . VAL A 1 72 ? -4.612 -1.484 -1.682 1.00 83.12 72 VAL A CA 1
ATOM 597 C C . VAL A 1 72 ? -4.158 -1.259 -3.118 1.00 83.12 72 VAL A C 1
ATOM 599 O O . VAL A 1 72 ? -3.207 -1.891 -3.575 1.00 83.12 72 VAL A O 1
ATOM 602 N N . GLU A 1 73 ? -4.837 -0.352 -3.813 1.00 82.94 73 GLU A N 1
ATOM 603 C CA . GLU A 1 73 ? -4.489 0.100 -5.159 1.00 82.94 73 GLU A CA 1
ATOM 604 C C . GLU A 1 73 ? -4.076 1.573 -5.094 1.00 82.94 73 GLU A C 1
ATOM 606 O O . GLU A 1 73 ? -4.789 2.402 -4.526 1.00 82.94 73 GLU A O 1
ATOM 611 N N . PHE A 1 74 ? -2.921 1.896 -5.673 1.00 78.44 74 PHE A N 1
ATOM 612 C CA . PHE A 1 74 ? -2.461 3.272 -5.822 1.00 78.44 74 PHE A CA 1
ATOM 613 C C . PHE A 1 74 ? -2.674 3.715 -7.265 1.00 78.44 74 PHE A C 1
ATOM 615 O O . PHE A 1 74 ? -2.260 3.027 -8.196 1.00 78.44 74 PHE A O 1
ATOM 622 N N . GLY A 1 75 ? -3.280 4.884 -7.444 1.00 70.75 75 GLY A N 1
ATOM 623 C CA . GLY A 1 75 ? -3.488 5.491 -8.751 1.00 70.75 75 GLY A CA 1
ATOM 624 C C . GLY A 1 75 ? -3.653 6.999 -8.629 1.00 70.75 75 GLY A C 1
ATOM 625 O O . GLY A 1 75 ? -3.978 7.522 -7.563 1.00 70.75 75 GLY A O 1
ATOM 626 N N . SER A 1 76 ? -3.424 7.700 -9.731 1.00 67.50 76 SER A N 1
ATOM 627 C CA . SER A 1 76 ? -3.732 9.121 -9.869 1.00 67.50 76 SER A CA 1
ATOM 628 C C . SER A 1 76 ? -4.862 9.299 -10.873 1.00 67.50 76 SER A C 1
ATOM 630 O O . SER A 1 76 ? -4.910 8.596 -11.880 1.00 67.50 76 SER A O 1
ATOM 632 N N . PHE A 1 77 ? -5.733 10.272 -10.633 1.00 59.50 77 PHE A N 1
ATOM 633 C CA . PHE A 1 77 ? -6.649 10.761 -11.658 1.00 59.50 77 PHE A CA 1
ATOM 634 C C . PHE A 1 77 ? -5.971 11.936 -12.362 1.00 59.50 77 PHE A C 1
ATOM 636 O O . PHE A 1 77 ? -5.535 12.877 -11.698 1.00 59.50 77 PHE A O 1
ATOM 643 N N . THR A 1 78 ? -5.840 11.844 -13.682 1.00 53.22 78 THR A N 1
ATOM 644 C CA . THR A 1 78 ? -5.395 12.939 -14.556 1.00 53.22 78 THR A CA 1
ATOM 645 C C . THR A 1 78 ? -6.583 13.589 -15.230 1.00 53.22 78 THR A C 1
ATOM 647 O O . THR A 1 78 ? -7.445 12.814 -15.707 1.00 53.22 78 THR A O 1
#

Secondary structure (DSSP, 8-state):
---------PPPTTTHHHH--SS--HHHHTTT--GGGSPPTTSPPPP-EEE-TTS-EEEHHHHHTT-SS---------

pLDDT: mean 76.24, std 16.59, range [37.59, 93.88]

Sequence (78 aa):
MEITKFFGGIINKGMMDVYNYDEFVPEKFERWMRFDISPSLGKKSENFTLWNLEEQPTSLEETLNQSLFTVVEFGSFT

Foldseek 3Di:
DDDWDWDDDDDDPVCVVLQDCPDPDCVNPVVPDPPVPDDDPPDDDDKDWTAGPVRDIDIPVRVPVVDPDDDDDDDDDD

Radius of gyration: 14.95 Å; chains: 1; bounding box: 32×31×32 Å